Protein AF-A0A2V9C182-F1 (afdb_monomer)

Radius of gyration: 15.39 Å; Cα contacts (8 Å, |Δi|>4): 119; chains: 1; bounding box: 36×29×37 Å

pLDDT: mean 92.85, std 9.17, range [51.22, 98.38]

Foldseek 3Di:
DLQLLVCVLVVHQKDKDWDFDDDPDPPPGFTQDIDIGGDDPLDASVVVVVVVVVVNVVVVVVQVVCVVVVNTDTDDDPPPPDDDDDDDDPVSVVVCVVVVHHND

Structure (mmCIF, N/CA/C/O backbone):
data_AF-A0A2V9C182-F1
#
_entry.id   AF-A0A2V9C182-F1
#
loop_
_atom_site.group_PDB
_atom_site.id
_atom_site.type_symbol
_atom_site.label_atom_id
_atom_site.label_alt_id
_atom_site.label_comp_id
_atom_site.label_asym_id
_atom_site.label_entity_id
_atom_site.label_seq_id
_atom_site.pdbx_PDB_ins_code
_atom_site.Cartn_x
_atom_site.Cartn_y
_atom_site.Cartn_z
_atom_site.occupancy
_atom_site.B_iso_or_equiv
_atom_site.auth_seq_id
_atom_site.auth_comp_id
_atom_site.auth_asym_id
_atom_site.auth_atom_id
_atom_site.pdbx_PDB_model_num
ATOM 1 N N . MET A 1 1 ? -3.376 9.190 -8.155 1.00 83.00 1 MET A N 1
ATOM 2 C CA . MET A 1 1 ? -2.137 8.584 -7.630 1.00 83.00 1 MET A CA 1
ATOM 3 C C . MET A 1 1 ? -2.067 7.118 -8.031 1.00 83.00 1 MET A C 1
ATOM 5 O O . MET A 1 1 ? -3.106 6.528 -8.312 1.00 83.00 1 MET A O 1
ATOM 9 N N . MET A 1 2 ? -0.868 6.533 -8.029 1.00 92.06 2 MET A N 1
ATOM 10 C CA . MET A 1 2 ? -0.651 5.089 -8.201 1.00 92.06 2 MET A CA 1
ATOM 11 C C . MET A 1 2 ? 0.267 4.561 -7.087 1.00 92.06 2 MET A C 1
ATOM 13 O O . MET A 1 2 ? 1.445 4.332 -7.336 1.00 92.06 2 MET A O 1
ATOM 17 N N . PRO A 1 3 ? -0.236 4.376 -5.852 1.00 92.94 3 PRO A N 1
ATOM 18 C CA . PRO A 1 3 ? 0.608 4.000 -4.714 1.00 92.94 3 PRO A CA 1
ATOM 19 C C . PRO A 1 3 ? 1.365 2.688 -4.960 1.00 92.94 3 PRO A C 1
ATOM 21 O O . PRO A 1 3 ? 2.576 2.648 -4.806 1.00 92.94 3 PRO A O 1
ATOM 24 N N . THR A 1 4 ? 0.700 1.656 -5.486 1.00 95.44 4 THR A N 1
ATOM 25 C CA . THR A 1 4 ? 1.337 0.368 -5.815 1.00 95.44 4 THR A CA 1
ATOM 26 C C . THR A 1 4 ? 2.492 0.502 -6.815 1.00 95.44 4 THR A C 1
ATOM 28 O O . THR A 1 4 ? 3.484 -0.211 -6.693 1.00 95.44 4 THR A O 1
ATOM 31 N N . PHE A 1 5 ? 2.393 1.428 -7.780 1.00 96.62 5 PHE A N 1
ATOM 32 C CA . PHE A 1 5 ? 3.500 1.711 -8.698 1.00 96.62 5 PHE A CA 1
ATOM 33 C C . PHE A 1 5 ? 4.700 2.252 -7.932 1.00 96.62 5 PHE A C 1
ATOM 35 O O . PHE A 1 5 ? 5.792 1.731 -8.103 1.00 96.62 5 PHE A O 1
ATOM 42 N N . TRP A 1 6 ? 4.496 3.249 -7.069 1.00 96.00 6 TRP A N 1
ATOM 43 C CA . TRP A 1 6 ? 5.576 3.888 -6.318 1.00 96.00 6 TRP A CA 1
ATOM 44 C C . TRP A 1 6 ? 6.263 2.938 -5.345 1.00 96.00 6 TRP A C 1
ATOM 46 O O . TRP A 1 6 ? 7.485 2.954 -5.247 1.00 96.00 6 TRP A O 1
ATOM 56 N N . GLN A 1 7 ? 5.501 2.063 -4.693 1.00 94.88 7 GLN A N 1
ATOM 57 C CA . GLN A 1 7 ? 6.061 1.044 -3.806 1.00 94.88 7 GLN A CA 1
ATOM 58 C C . GLN A 1 7 ? 6.958 0.067 -4.579 1.00 94.88 7 GLN A C 1
ATOM 60 O O . GLN A 1 7 ? 8.100 -0.171 -4.193 1.00 94.88 7 GLN A O 1
ATOM 65 N N . MET A 1 8 ? 6.499 -0.428 -5.736 1.00 96.31 8 MET A N 1
ATOM 66 C CA . MET A 1 8 ? 7.343 -1.249 -6.616 1.00 96.31 8 MET A CA 1
ATOM 67 C C . MET A 1 8 ? 8.550 -0.467 -7.149 1.00 96.31 8 MET A C 1
ATOM 69 O O . MET A 1 8 ? 9.665 -0.982 -7.170 1.00 96.31 8 MET A O 1
ATOM 73 N N . TYR A 1 9 ? 8.336 0.779 -7.573 1.00 96.25 9 TYR A N 1
ATOM 74 C CA . TYR A 1 9 ? 9.356 1.649 -8.151 1.00 96.25 9 TYR A CA 1
ATOM 75 C C . TYR A 1 9 ? 10.506 1.905 -7.171 1.00 96.25 9 TYR A C 1
ATOM 77 O O . TYR A 1 9 ? 11.669 1.833 -7.566 1.00 96.25 9 TYR A O 1
ATOM 85 N N . HIS A 1 10 ? 10.201 2.126 -5.890 1.00 94.94 10 HIS A N 1
ATOM 86 C CA . HIS A 1 10 ? 11.191 2.296 -4.822 1.00 94.94 10 HIS A CA 1
ATOM 87 C C . HIS A 1 10 ? 11.759 0.974 -4.279 1.00 94.94 10 HIS A C 1
ATOM 89 O O . HIS A 1 10 ? 12.574 0.996 -3.360 1.00 94.94 10 HIS A O 1
ATOM 95 N N . GLY A 1 11 ? 11.388 -0.173 -4.857 1.00 94.81 11 GLY A N 1
ATOM 96 C CA . GLY A 1 11 ? 11.922 -1.477 -4.462 1.00 94.81 11 GLY A CA 1
ATOM 97 C C . GLY A 1 11 ? 11.393 -1.983 -3.119 1.00 94.81 11 GLY A C 1
ATOM 98 O O . GLY A 1 11 ? 12.058 -2.792 -2.467 1.00 94.81 11 GLY A O 1
ATOM 99 N N . GLU A 1 12 ? 10.218 -1.520 -2.686 1.00 95.25 12 GLU A N 1
ATOM 100 C CA . GLU A 1 12 ? 9.571 -2.045 -1.487 1.00 95.25 12 GLU A CA 1
ATOM 101 C C . GLU A 1 12 ? 9.237 -3.531 -1.665 1.00 95.25 12 GLU A C 1
ATOM 103 O O . GLU A 1 12 ? 8.871 -3.992 -2.744 1.00 95.25 12 GLU A O 1
ATOM 108 N N . LYS A 1 13 ? 9.354 -4.305 -0.584 1.00 95.88 13 LYS A N 1
ATOM 109 C CA . LYS A 1 13 ? 9.054 -5.749 -0.597 1.00 95.88 13 LYS A CA 1
ATOM 110 C C . LYS A 1 13 ? 7.586 -6.054 -0.325 1.00 95.88 13 LYS A C 1
ATOM 112 O O . LYS A 1 13 ? 7.150 -7.188 -0.496 1.00 95.88 13 LYS A O 1
ATOM 117 N N . GLN A 1 14 ? 6.839 -5.068 0.156 1.00 96.06 14 GLN A N 1
ATOM 118 C CA . GLN A 1 14 ? 5.453 -5.208 0.573 1.00 96.06 14 GLN A CA 1
ATOM 119 C C . GLN A 1 14 ? 4.678 -3.972 0.136 1.00 96.06 14 GLN A C 1
ATOM 121 O O . GLN A 1 14 ? 5.233 -2.880 0.102 1.00 96.06 14 GLN A O 1
ATOM 126 N N . VAL A 1 15 ? 3.395 -4.145 -0.166 1.00 95.06 15 VAL A N 1
ATOM 127 C CA . VAL A 1 15 ? 2.459 -3.037 -0.350 1.00 95.06 15 VAL A CA 1
ATOM 128 C C . VAL A 1 15 ? 1.561 -2.897 0.859 1.00 95.06 15 VAL A C 1
ATOM 130 O O . VAL A 1 15 ? 1.128 -3.892 1.440 1.00 95.06 15 VAL A O 1
ATOM 133 N N . GLY A 1 16 ? 1.285 -1.652 1.228 1.00 92.88 16 GLY A N 1
ATOM 134 C CA . GLY A 1 16 ? 0.463 -1.327 2.381 1.00 92.88 16 GLY A CA 1
ATOM 135 C C . GLY A 1 16 ? -0.989 -1.147 1.971 1.00 92.88 16 GLY A C 1
ATOM 136 O O . GLY A 1 16 ? -1.292 -0.638 0.890 1.00 92.88 16 GLY A O 1
ATOM 137 N N . LEU A 1 17 ? -1.894 -1.535 2.858 1.00 93.94 17 LEU A N 1
ATOM 138 C CA . LEU A 1 17 ? -3.307 -1.232 2.754 1.00 93.94 17 LEU A CA 1
ATOM 139 C C . LEU A 1 17 ? -3.803 -0.685 4.082 1.00 93.94 17 LEU A C 1
ATOM 141 O O . LEU A 1 17 ? -3.632 -1.323 5.116 1.00 93.94 17 LEU A O 1
ATOM 145 N N . THR A 1 18 ? -4.480 0.455 4.030 1.00 95.12 18 THR A N 1
ATOM 146 C CA . THR A 1 18 ? -5.083 1.080 5.204 1.00 95.12 18 THR A CA 1
ATOM 147 C C . THR A 1 18 ? -6.567 1.303 4.955 1.00 95.12 18 THR A C 1
ATOM 149 O O . THR A 1 18 ? -6.959 1.821 3.909 1.00 95.12 18 THR A O 1
ATOM 152 N N . VAL A 1 19 ? -7.397 0.930 5.926 1.00 96.50 19 VAL A N 1
ATOM 153 C CA . VAL A 1 19 ? -8.788 1.378 6.030 1.00 96.50 19 VAL A CA 1
ATOM 154 C C . VAL A 1 19 ? -8.827 2.430 7.125 1.00 96.50 19 VAL A C 1
ATOM 156 O O . VAL A 1 19 ? -8.403 2.170 8.249 1.00 96.50 19 VAL A O 1
ATOM 159 N N . HIS A 1 20 ? -9.317 3.620 6.806 1.00 96.00 20 HIS A N 1
ATOM 160 C CA . HIS A 1 20 ? -9.396 4.742 7.734 1.00 96.00 20 HIS A CA 1
ATOM 161 C C . HIS A 1 20 ? -10.699 5.512 7.529 1.00 96.00 20 HIS A C 1
ATOM 163 O O . HIS A 1 20 ? -11.348 5.398 6.487 1.00 96.00 20 HIS A O 1
ATOM 169 N N . TYR A 1 21 ? -11.085 6.312 8.519 1.00 96.00 21 TYR A N 1
ATOM 170 C CA . TYR A 1 21 ? -12.184 7.259 8.354 1.00 96.00 21 TYR A CA 1
ATOM 171 C C . TYR A 1 21 ? -11.832 8.358 7.351 1.00 96.00 21 TYR A C 1
ATOM 173 O O . TYR A 1 21 ? -10.668 8.692 7.150 1.00 96.00 21 TYR A O 1
ATOM 181 N N . MET A 1 22 ? -12.842 8.981 6.754 1.00 94.88 22 MET A N 1
ATOM 182 C CA . MET A 1 22 ? -12.625 10.205 5.987 1.00 94.88 22 MET A CA 1
ATOM 183 C C . MET A 1 22 ? -12.306 11.371 6.930 1.00 94.88 22 MET A C 1
ATOM 185 O O . MET A 1 22 ? -12.881 11.484 8.011 1.00 94.88 22 MET A O 1
ATOM 189 N N . ALA A 1 23 ? -11.412 12.256 6.500 1.00 92.38 23 ALA A N 1
ATOM 190 C CA . ALA A 1 23 ? -11.089 13.505 7.180 1.00 92.38 23 ALA A CA 1
ATOM 191 C C . ALA A 1 23 ? -11.003 14.646 6.160 1.00 92.38 23 ALA A C 1
ATOM 193 O O . ALA A 1 23 ? -11.036 14.416 4.952 1.00 92.38 23 ALA A O 1
ATOM 194 N N . ALA A 1 24 ? -10.879 15.885 6.641 1.00 93.25 24 ALA A N 1
ATOM 195 C CA . ALA A 1 24 ? -10.787 17.061 5.772 1.00 93.25 24 ALA A CA 1
ATOM 196 C C . ALA A 1 24 ? -9.525 17.058 4.890 1.00 93.25 24 ALA A C 1
ATOM 198 O O . ALA A 1 24 ? -9.544 17.564 3.771 1.00 93.25 24 ALA A O 1
ATOM 199 N N . LYS A 1 25 ? -8.422 16.493 5.398 1.00 87.62 25 LYS A N 1
ATOM 200 C CA . LYS A 1 25 ? -7.184 16.296 4.639 1.00 87.62 25 LYS A CA 1
ATOM 201 C C . LYS A 1 25 ? -7.149 14.878 4.070 1.00 87.62 25 LYS A C 1
ATOM 203 O O . LYS A 1 25 ? -7.560 13.931 4.742 1.00 87.62 25 LYS A O 1
ATOM 208 N N . VAL A 1 26 ? -6.636 14.757 2.846 1.00 85.19 26 VAL A N 1
ATOM 209 C CA . VAL A 1 26 ? -6.468 13.477 2.139 1.00 85.19 26 VAL A CA 1
ATOM 210 C C . VAL A 1 26 ? -5.650 12.517 3.000 1.00 85.19 26 VAL A C 1
ATOM 212 O O . VAL A 1 26 ? -4.601 12.905 3.505 1.00 85.19 26 VAL A O 1
ATOM 215 N N . ASP A 1 27 ? -6.157 11.296 3.174 1.00 86.25 27 ASP A N 1
ATOM 216 C CA . ASP A 1 27 ? -5.505 10.179 3.874 1.00 86.25 27 ASP A CA 1
ATOM 217 C C . ASP A 1 27 ? -5.056 10.481 5.324 1.00 86.25 27 ASP A C 1
ATOM 219 O O . ASP A 1 27 ? -4.097 9.903 5.826 1.00 86.25 27 ASP A O 1
ATOM 223 N N . GLN A 1 28 ? -5.761 11.388 6.018 1.00 88.50 28 GLN A N 1
ATOM 224 C CA . GLN A 1 28 ? -5.444 11.827 7.394 1.00 88.50 28 GLN A CA 1
ATOM 225 C C . GLN A 1 28 ? -6.525 11.480 8.430 1.00 88.50 28 GLN A C 1
ATOM 227 O O . GLN A 1 28 ? -6.523 12.012 9.540 1.00 88.50 28 GLN A O 1
ATOM 232 N N . GLY A 1 29 ? -7.499 10.639 8.081 1.00 92.12 29 GLY A N 1
ATOM 233 C CA . GLY A 1 29 ? -8.472 10.169 9.067 1.00 92.12 29 GLY A CA 1
ATOM 234 C C . GLY A 1 29 ? -7.925 9.035 9.925 1.00 92.12 29 GLY A C 1
ATOM 235 O O . GLY A 1 29 ? -6.939 8.389 9.574 1.00 92.12 29 GLY A O 1
ATOM 236 N N . ALA A 1 30 ? -8.570 8.787 11.067 1.00 94.06 30 ALA A N 1
ATOM 237 C CA . ALA A 1 30 ? -8.113 7.757 11.992 1.00 94.06 30 ALA A CA 1
ATOM 238 C C . ALA A 1 30 ? -8.172 6.368 11.334 1.00 94.06 30 ALA A C 1
ATOM 240 O O . ALA A 1 30 ? -9.203 5.978 10.774 1.00 94.06 30 ALA A O 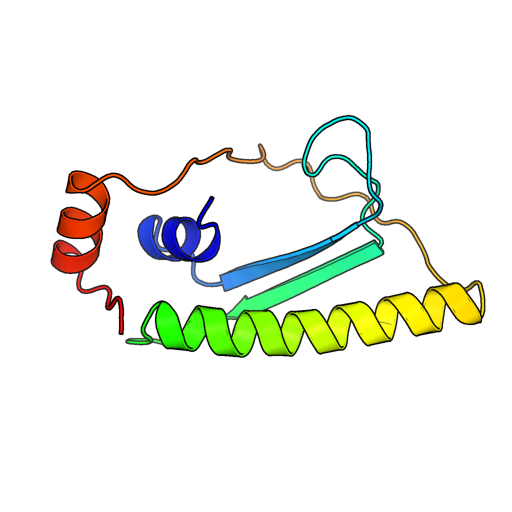1
ATOM 241 N N . ALA A 1 31 ? -7.058 5.638 11.395 1.00 95.00 31 ALA A N 1
ATOM 242 C CA . ALA A 1 31 ? -6.947 4.303 10.832 1.00 95.00 31 ALA A CA 1
ATOM 243 C C . ALA A 1 31 ? -7.716 3.294 11.685 1.00 95.00 31 ALA A C 1
ATOM 245 O O . ALA A 1 31 ? -7.674 3.344 12.909 1.00 95.00 31 ALA A O 1
ATOM 246 N N . LEU A 1 32 ? -8.412 2.377 11.026 1.00 96.88 32 LEU A N 1
ATOM 247 C CA . LEU A 1 32 ? -9.192 1.293 11.627 1.00 96.88 32 LEU A CA 1
ATOM 248 C C . LEU A 1 32 ? -8.526 -0.066 11.419 1.00 96.88 32 LEU A C 1
ATOM 250 O O . LEU A 1 32 ? -8.711 -0.986 12.209 1.00 96.88 32 LEU A O 1
ATOM 254 N N . LEU A 1 33 ? -7.774 -0.202 10.330 1.00 95.44 33 LEU A N 1
ATOM 255 C CA . LEU A 1 33 ? -7.058 -1.416 9.974 1.00 95.44 33 LEU A CA 1
ATOM 256 C C . LEU A 1 33 ? -5.889 -1.056 9.063 1.00 95.44 33 LEU A C 1
ATOM 258 O O . LEU A 1 33 ? -6.042 -0.245 8.148 1.00 95.44 33 LEU A O 1
ATOM 262 N N . GLN A 1 34 ? -4.751 -1.704 9.288 1.00 94.56 34 GLN A N 1
ATOM 263 C CA . GLN A 1 34 ? -3.602 -1.674 8.398 1.00 94.56 34 GLN A CA 1
ATOM 264 C C . GLN A 1 34 ? -3.127 -3.106 8.155 1.00 94.56 34 GLN A C 1
ATOM 266 O O . GLN A 1 34 ? -2.943 -3.871 9.097 1.00 94.56 34 GLN A O 1
ATOM 271 N N . GLU A 1 35 ? -2.946 -3.465 6.893 1.00 95.31 35 GLU A N 1
ATOM 272 C CA . GLU A 1 35 ? -2.460 -4.773 6.456 1.00 95.31 35 GLU A CA 1
ATOM 273 C C . GLU A 1 35 ? -1.373 -4.569 5.399 1.00 95.31 35 GLU A C 1
ATOM 275 O O . GLU A 1 35 ? -1.255 -3.498 4.793 1.00 95.31 35 GLU A O 1
ATOM 280 N N . GLN A 1 36 ? -0.567 -5.600 5.173 1.00 95.25 36 GLN A N 1
ATOM 281 C CA . GLN A 1 36 ? 0.474 -5.590 4.152 1.00 95.25 36 GLN A CA 1
ATOM 282 C C . GLN A 1 36 ? 0.376 -6.841 3.284 1.00 95.25 36 GLN A C 1
ATOM 284 O O . GLN A 1 36 ? -0.002 -7.915 3.748 1.00 95.25 36 GLN A O 1
ATOM 289 N N . LEU A 1 37 ? 0.729 -6.701 2.009 1.00 96.69 37 LEU A N 1
ATOM 290 C CA . LEU A 1 37 ? 0.888 -7.825 1.096 1.00 96.69 37 LEU A CA 1
ATOM 291 C C . LEU A 1 37 ? 2.308 -7.847 0.547 1.00 96.69 37 LEU A C 1
ATOM 293 O O . LEU A 1 37 ? 2.761 -6.860 -0.021 1.00 96.69 37 LEU A O 1
ATOM 297 N N . GLU A 1 38 ? 2.975 -8.993 0.623 1.00 97.50 38 GLU A N 1
ATOM 298 C CA . GLU A 1 38 ? 4.271 -9.206 -0.030 1.00 97.50 38 GLU A CA 1
ATOM 299 C C . GLU A 1 38 ? 4.173 -8.971 -1.540 1.00 97.50 38 GLU A C 1
ATOM 301 O O . GLU A 1 38 ? 3.198 -9.395 -2.158 1.00 97.50 38 GLU A O 1
ATOM 306 N N . ILE A 1 39 ? 5.169 -8.329 -2.149 1.00 97.12 39 ILE A N 1
ATOM 307 C CA . ILE A 1 39 ? 5.327 -8.228 -3.604 1.00 97.12 39 ILE A CA 1
ATOM 308 C C . ILE A 1 39 ? 6.068 -9.472 -4.083 1.00 97.12 39 ILE A C 1
ATOM 310 O O . ILE A 1 39 ? 7.190 -9.736 -3.655 1.00 97.12 39 ILE A O 1
ATOM 314 N N . LYS A 1 40 ? 5.444 -10.256 -4.967 1.00 96.31 40 LYS A N 1
ATOM 315 C CA . LYS A 1 40 ? 6.035 -11.530 -5.387 1.00 96.31 40 LYS A CA 1
ATOM 316 C C . LYS A 1 40 ? 7.172 -11.292 -6.389 1.00 96.31 40 LYS A C 1
ATOM 318 O O . LYS A 1 40 ? 7.055 -10.399 -7.233 1.00 96.31 40 LYS A O 1
ATOM 323 N N . PRO A 1 41 ? 8.240 -12.110 -6.373 1.00 93.75 41 PRO A N 1
ATOM 324 C CA . PRO A 1 41 ? 9.301 -12.015 -7.371 1.00 93.75 41 PRO A CA 1
ATOM 325 C C . PRO A 1 41 ? 8.750 -12.108 -8.802 1.00 93.75 41 PRO A C 1
ATOM 327 O O . PRO A 1 41 ? 8.004 -13.030 -9.128 1.00 93.75 41 PRO A O 1
ATOM 330 N N . GLY A 1 42 ? 9.117 -11.146 -9.655 1.00 93.25 42 GLY A N 1
ATOM 331 C CA . GLY A 1 42 ? 8.714 -11.110 -11.068 1.00 93.25 42 GLY A CA 1
ATOM 332 C C . GLY A 1 42 ? 7.238 -10.781 -11.327 1.00 93.25 42 GLY A C 1
ATOM 333 O O . GLY A 1 42 ? 6.780 -10.882 -12.468 1.00 93.25 42 GLY A O 1
ATOM 334 N N . GLU A 1 43 ? 6.485 -10.401 -10.297 1.00 95.81 43 GLU A N 1
ATOM 335 C CA . GLU A 1 43 ? 5.082 -10.034 -10.433 1.00 95.81 43 GLU A CA 1
ATOM 336 C C . GLU A 1 43 ? 4.902 -8.711 -11.182 1.00 95.81 43 GLU A C 1
ATOM 338 O O . GLU A 1 43 ? 5.675 -7.764 -11.024 1.00 95.81 43 GLU A O 1
ATOM 343 N N . SER A 1 44 ? 3.849 -8.636 -11.997 1.00 97.94 44 SER A N 1
ATOM 344 C CA . SER A 1 44 ? 3.472 -7.395 -12.658 1.00 97.94 44 SER A CA 1
ATOM 345 C C . SER A 1 44 ? 2.642 -6.486 -11.760 1.00 97.94 44 SER A C 1
ATOM 347 O O . SER A 1 44 ? 1.862 -6.933 -10.914 1.00 97.94 44 SER A O 1
ATOM 349 N N . LEU A 1 45 ? 2.746 -5.183 -12.010 1.00 97.69 45 LEU A N 1
ATOM 350 C CA . LEU A 1 45 ? 1.936 -4.157 -11.367 1.00 97.69 45 LEU A CA 1
ATOM 351 C C . LEU A 1 45 ? 0.438 -4.466 -11.487 1.00 97.69 45 LEU A C 1
ATOM 353 O O . LEU A 1 45 ? -0.291 -4.352 -10.504 1.00 97.69 45 LEU A O 1
ATOM 357 N N . HIS A 1 46 ? -0.023 -4.898 -12.664 1.00 97.75 46 HIS A N 1
ATOM 358 C CA . HIS A 1 46 ? -1.415 -5.284 -12.887 1.00 97.75 46 HIS A CA 1
ATOM 359 C C . HIS A 1 46 ? -1.870 -6.409 -11.944 1.00 97.75 46 HIS A C 1
ATOM 361 O O . HIS A 1 46 ? -2.913 -6.286 -11.296 1.00 97.75 46 HIS A O 1
ATOM 367 N N . HIS A 1 47 ? -1.077 -7.481 -11.818 1.00 98.00 47 HIS A N 1
ATOM 368 C CA . HIS A 1 47 ? -1.399 -8.595 -10.924 1.00 98.00 47 HIS A CA 1
ATOM 369 C C . HIS A 1 47 ? -1.421 -8.138 -9.459 1.00 98.00 47 HIS A C 1
ATOM 371 O O . HIS A 1 47 ? -2.383 -8.420 -8.731 1.00 98.00 47 HIS A O 1
ATOM 377 N N . LEU A 1 48 ? -0.399 -7.386 -9.038 1.00 97.94 48 LEU A N 1
ATOM 378 C CA . LEU A 1 48 ? -0.285 -6.878 -7.675 1.00 97.94 48 LEU A CA 1
ATOM 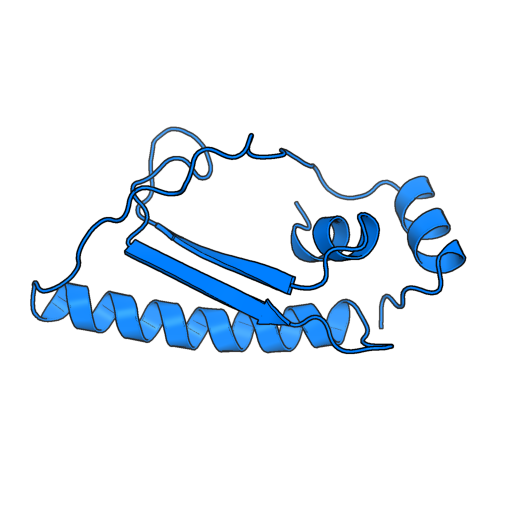379 C C . LEU A 1 48 ? -1.464 -5.968 -7.311 1.00 97.94 48 LEU A C 1
ATOM 381 O O . LEU A 1 48 ? -2.050 -6.138 -6.240 1.00 97.94 48 LEU A O 1
ATOM 385 N N . ILE A 1 49 ? -1.873 -5.061 -8.208 1.00 97.44 49 ILE A N 1
ATOM 386 C CA . ILE A 1 49 ? -3.073 -4.228 -8.032 1.00 97.44 49 ILE A CA 1
ATOM 387 C C . ILE A 1 49 ? -4.307 -5.119 -7.881 1.00 97.44 49 ILE A C 1
ATOM 389 O O . ILE A 1 49 ? -5.075 -4.938 -6.936 1.00 97.44 49 ILE A O 1
ATOM 393 N N . GLY A 1 50 ? -4.485 -6.099 -8.772 1.00 97.88 50 GLY A N 1
ATOM 394 C CA . GLY A 1 50 ? -5.636 -6.997 -8.762 1.00 97.88 50 GLY A CA 1
ATOM 395 C C . GLY A 1 50 ? -5.816 -7.713 -7.422 1.00 97.88 50 GLY A C 1
ATOM 396 O O . GLY A 1 50 ? -6.895 -7.652 -6.821 1.00 97.88 50 GLY A O 1
ATOM 397 N N . ARG A 1 51 ? -4.758 -8.344 -6.895 1.00 97.38 51 ARG A N 1
ATOM 398 C CA . ARG A 1 51 ? -4.862 -9.023 -5.593 1.00 97.38 51 ARG A CA 1
ATOM 399 C C . ARG A 1 51 ? -4.919 -8.059 -4.415 1.00 97.38 51 ARG A C 1
ATOM 401 O O . ARG A 1 51 ? -5.649 -8.340 -3.470 1.00 97.38 51 ARG A O 1
ATOM 408 N N . SER A 1 52 ? -4.223 -6.923 -4.474 1.00 97.12 52 SER A N 1
ATOM 409 C CA . SER A 1 52 ? -4.262 -5.918 -3.403 1.00 97.12 52 SER A CA 1
ATOM 410 C C . SER A 1 52 ? -5.661 -5.328 -3.257 1.00 97.12 52 SER A C 1
ATOM 412 O O . SER A 1 52 ? -6.155 -5.174 -2.144 1.00 97.12 52 SER A O 1
ATOM 414 N N . LYS A 1 53 ? -6.366 -5.080 -4.370 1.00 96.75 53 LYS A N 1
ATOM 415 C CA . LYS A 1 53 ? -7.767 -4.635 -4.345 1.00 96.75 53 LYS A CA 1
ATOM 416 C C . LYS A 1 53 ? -8.708 -5.704 -3.802 1.00 96.75 53 LYS A C 1
ATOM 418 O O . LYS A 1 53 ? -9.576 -5.380 -2.995 1.00 96.75 53 LYS A O 1
ATOM 423 N N . ARG A 1 54 ? -8.511 -6.974 -4.171 1.00 98.12 54 ARG A N 1
ATOM 424 C CA . ARG A 1 54 ? -9.284 -8.089 -3.597 1.00 98.12 54 ARG A CA 1
ATOM 425 C C . ARG A 1 54 ? -9.070 -8.204 -2.087 1.00 98.12 54 ARG A C 1
ATOM 427 O O . ARG A 1 54 ? -10.036 -8.293 -1.337 1.00 98.12 54 ARG A O 1
ATOM 434 N N . HIS A 1 55 ? -7.820 -8.144 -1.636 1.00 97.88 55 HIS A N 1
ATOM 435 C CA . HIS A 1 55 ? -7.486 -8.142 -0.214 1.00 97.88 55 HIS A CA 1
ATOM 436 C C . HIS A 1 55 ? -8.095 -6.934 0.511 1.00 97.88 55 HIS A C 1
ATOM 438 O O . HIS A 1 55 ? -8.686 -7.087 1.578 1.00 97.88 55 HIS A O 1
ATOM 444 N N . GLY A 1 56 ? -8.056 -5.755 -0.111 1.00 97.56 56 GLY A N 1
ATOM 445 C CA . GLY A 1 56 ? -8.708 -4.550 0.395 1.00 97.56 56 GLY A CA 1
ATOM 446 C C . GLY A 1 56 ? -10.213 -4.683 0.574 1.00 97.56 56 GLY A C 1
ATOM 447 O O . GLY A 1 56 ? -10.738 -4.244 1.592 1.00 97.56 56 GLY A O 1
ATOM 448 N N . ALA A 1 57 ? -10.906 -5.345 -0.353 1.00 98.31 57 ALA A N 1
ATOM 449 C CA . ALA A 1 57 ? -12.332 -5.628 -0.209 1.00 98.31 57 ALA A CA 1
ATOM 450 C C . ALA A 1 57 ? -12.619 -6.521 1.013 1.00 98.31 57 ALA A C 1
ATOM 452 O O . ALA A 1 57 ? -13.556 -6.256 1.766 1.00 98.31 57 ALA A O 1
ATOM 453 N N . HIS A 1 58 ? -11.782 -7.534 1.265 1.00 98.19 58 HIS A N 1
ATOM 454 C CA . HIS A 1 58 ? -11.898 -8.364 2.468 1.00 98.19 58 HIS A CA 1
ATOM 455 C C . HIS A 1 58 ? -11.621 -7.572 3.751 1.00 98.19 58 HIS A C 1
ATOM 457 O O . HIS A 1 58 ? -12.340 -7.734 4.737 1.00 98.19 58 HIS A O 1
ATOM 463 N N . CYS A 1 59 ? -10.622 -6.688 3.739 1.00 98.00 59 CYS A N 1
ATOM 464 C CA . CYS A 1 59 ? -10.322 -5.803 4.865 1.00 98.00 59 CYS A CA 1
ATOM 465 C C . CYS A 1 59 ? -11.476 -4.842 5.156 1.00 98.00 59 CYS A C 1
ATOM 467 O O . CYS A 1 59 ? -11.889 -4.708 6.304 1.00 98.00 5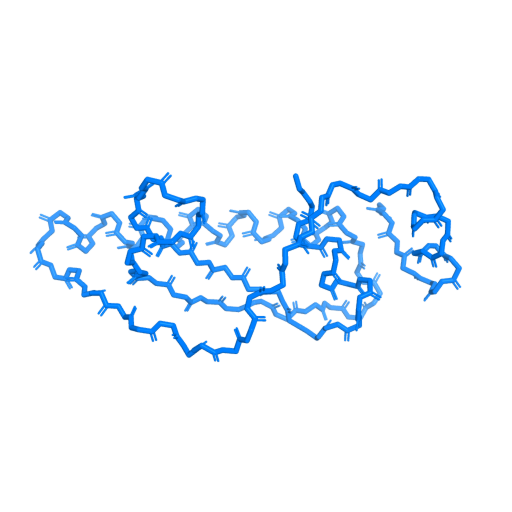9 CYS A O 1
ATOM 469 N N . MET A 1 60 ? -12.056 -4.242 4.115 1.00 98.19 60 MET A N 1
ATOM 470 C CA . MET A 1 60 ? -13.232 -3.385 4.240 1.00 98.19 60 MET A CA 1
ATOM 471 C C . MET A 1 60 ? -14.412 -4.148 4.850 1.00 98.19 60 MET A C 1
ATOM 473 O O . MET A 1 60 ? -15.015 -3.680 5.809 1.00 98.19 60 MET A O 1
ATOM 477 N N . ALA A 1 61 ? -14.703 -5.360 4.366 1.00 98.38 61 ALA A N 1
ATOM 478 C CA . ALA A 1 61 ? -15.770 -6.189 4.925 1.00 98.38 61 ALA A CA 1
ATOM 479 C C . ALA A 1 61 ? -15.538 -6.541 6.408 1.00 98.38 61 ALA A C 1
ATOM 481 O O . ALA A 1 61 ? -16.493 -6.577 7.182 1.00 98.38 61 ALA A O 1
ATOM 482 N N . ARG A 1 62 ? -14.284 -6.779 6.824 1.00 97.94 62 ARG A N 1
ATOM 483 C CA . ARG A 1 62 ? -13.926 -6.989 8.241 1.00 97.94 62 ARG A CA 1
ATOM 484 C C . ARG A 1 62 ? -14.215 -5.744 9.080 1.00 97.94 62 ARG A C 1
ATOM 486 O O . ARG A 1 62 ? -14.863 -5.864 10.114 1.00 97.94 62 ARG A O 1
ATOM 493 N N . VAL A 1 63 ? -13.778 -4.572 8.621 1.00 98.19 63 VAL A N 1
ATOM 494 C CA . VAL A 1 63 ? -13.993 -3.300 9.329 1.00 98.19 63 VAL A CA 1
ATOM 495 C C . VAL A 1 63 ? -15.481 -2.964 9.429 1.00 98.19 63 VAL A C 1
ATOM 497 O O . VAL A 1 63 ? -15.946 -2.594 10.501 1.00 98.19 63 VAL A O 1
ATOM 500 N N . LEU A 1 64 ? -16.257 -3.155 8.358 1.00 98.38 64 LEU A N 1
ATOM 501 C CA . LEU A 1 64 ? -17.704 -2.912 8.381 1.00 98.38 64 LEU A CA 1
ATOM 502 C C . LEU A 1 64 ? -18.422 -3.789 9.414 1.00 98.38 64 LEU A C 1
ATOM 504 O O . LEU A 1 64 ? -19.252 -3.280 10.159 1.00 98.38 64 LEU A O 1
ATOM 508 N N . LYS A 1 65 ? -18.053 -5.071 9.523 1.00 98.31 65 LYS A N 1
ATOM 509 C CA . LYS A 1 65 ? -18.589 -5.961 10.566 1.00 98.31 65 LYS A CA 1
ATOM 510 C C . LYS A 1 65 ? -18.219 -5.498 11.972 1.00 98.31 65 LYS A C 1
ATOM 512 O O . LYS A 1 65 ? -19.051 -5.566 12.864 1.00 98.31 65 LYS A O 1
ATOM 517 N N . GLN A 1 66 ? -16.988 -5.021 12.178 1.00 98.00 66 GLN A N 1
ATOM 518 C CA . GLN A 1 66 ? -16.569 -4.466 13.470 1.00 98.00 66 GLN A CA 1
ATOM 519 C C . GLN A 1 66 ? -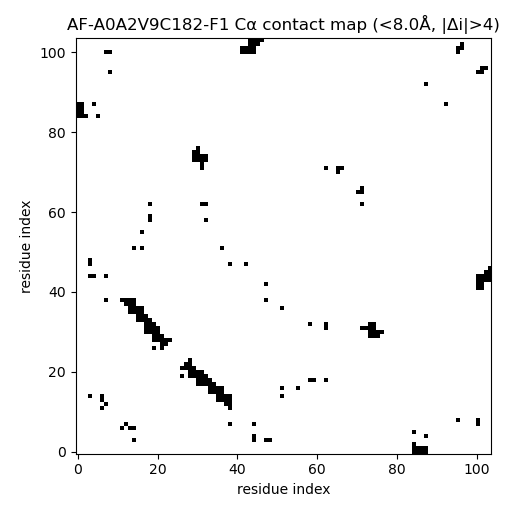17.369 -3.212 13.832 1.00 98.00 66 GLN A C 1
ATOM 521 O O . GLN A 1 66 ? -17.739 -3.059 14.990 1.00 98.00 66 GLN A O 1
ATOM 526 N N . ILE A 1 67 ? -17.656 -2.349 12.852 1.00 97.81 67 ILE A N 1
ATOM 527 C CA . ILE A 1 67 ? -18.495 -1.157 13.034 1.00 97.81 67 ILE A CA 1
ATOM 528 C C . ILE A 1 67 ? -19.929 -1.549 13.398 1.00 97.81 67 ILE A C 1
ATOM 530 O O . ILE A 1 67 ? -20.493 -0.979 14.325 1.00 97.81 67 ILE A O 1
ATOM 534 N N . GLU A 1 68 ? -20.504 -2.530 12.700 1.00 98.19 68 GLU A N 1
ATOM 535 C CA . GLU A 1 68 ? -21.871 -3.009 12.936 1.00 98.19 68 GLU A CA 1
ATOM 536 C C . GLU A 1 68 ? -22.085 -3.485 14.381 1.00 98.19 68 GLU A C 1
ATOM 538 O O . GLU A 1 68 ? -23.110 -3.176 14.984 1.00 98.19 68 GLU A O 1
ATOM 543 N N . VAL A 1 69 ? -21.105 -4.187 14.958 1.00 97.69 69 VAL A N 1
ATOM 544 C CA . VAL A 1 69 ? -21.179 -4.695 16.341 1.00 97.69 69 VAL A CA 1
ATOM 545 C C . VAL A 1 69 ? -20.563 -3.750 17.383 1.00 97.69 69 VAL A C 1
ATOM 547 O O . VAL A 1 69 ? -20.554 -4.072 18.569 1.00 97.69 69 VAL A O 1
ATOM 550 N N . GLY A 1 70 ? -20.033 -2.595 16.963 1.00 97.31 70 GLY A N 1
ATOM 551 C CA . GLY A 1 70 ? -19.442 -1.590 17.851 1.00 97.31 70 GLY A CA 1
ATOM 552 C C . GLY A 1 70 ? -18.073 -1.956 18.440 1.00 97.31 70 GLY A C 1
ATOM 553 O O . GLY A 1 70 ? -17.706 -1.437 19.492 1.00 97.31 70 GLY A O 1
ATOM 554 N N . THR A 1 71 ? -17.315 -2.851 17.801 1.00 97.56 71 THR A N 1
ATOM 555 C CA . THR A 1 71 ? -15.994 -3.315 18.275 1.00 97.56 71 THR A CA 1
ATOM 556 C C . THR A 1 71 ? -14.817 -2.728 17.496 1.00 97.56 71 THR A C 1
ATOM 558 O O . THR A 1 71 ? -13.680 -3.157 17.687 1.00 97.56 71 THR A O 1
ATOM 561 N N . GLN A 1 72 ? -15.054 -1.806 16.565 1.00 96.12 72 GLN A N 1
ATOM 562 C CA . GLN A 1 72 ? -13.986 -1.140 15.826 1.00 96.12 72 GLN A CA 1
ATOM 563 C C . GLN A 1 72 ? -13.093 -0.333 16.776 1.00 96.12 72 GLN A C 1
ATOM 565 O O . GLN A 1 72 ? -13.578 0.370 17.661 1.00 96.12 72 GLN A O 1
ATOM 570 N N . GLN A 1 73 ? -11.782 -0.403 16.566 1.00 93.94 73 GLN A N 1
ATOM 571 C CA . GLN A 1 73 ? -10.808 0.392 17.304 1.00 93.94 73 GLN A CA 1
ATOM 572 C C . GLN A 1 73 ? -9.976 1.201 16.323 1.00 93.94 73 GLN A C 1
ATOM 574 O O . GLN A 1 73 ? -9.589 0.709 15.264 1.00 93.94 73 GLN A O 1
ATOM 579 N N . THR A 1 74 ? -9.701 2.451 16.681 1.00 94.44 74 THR A N 1
ATOM 580 C CA . THR A 1 74 ? -8.749 3.264 15.933 1.00 94.44 74 THR A CA 1
ATOM 581 C C . THR A 1 74 ? -7.332 2.900 16.343 1.00 94.44 74 THR A C 1
ATOM 583 O O . THR A 1 74 ? -7.051 2.743 17.530 1.00 94.44 74 THR A O 1
ATOM 586 N N . MET A 1 75 ? -6.431 2.834 15.375 1.00 90.06 75 MET A N 1
ATOM 587 C CA . MET A 1 75 ? -5.008 2.625 15.593 1.00 90.06 75 MET A CA 1
ATOM 588 C C . MET A 1 75 ? -4.213 3.859 15.180 1.00 90.06 75 MET A C 1
ATOM 590 O O . MET A 1 75 ? -4.540 4.543 14.208 1.00 90.06 75 MET A O 1
ATOM 594 N N . THR A 1 76 ? -3.142 4.126 15.919 1.00 82.62 76 THR A N 1
ATOM 595 C CA . THR A 1 76 ? -2.152 5.129 15.538 1.00 82.62 76 THR A CA 1
ATOM 596 C C . THR A 1 76 ? -1.212 4.501 14.522 1.00 82.62 76 THR A C 1
ATOM 598 O O . THR A 1 76 ? -0.507 3.545 14.840 1.00 82.62 76 THR A O 1
ATOM 601 N N . LEU A 1 77 ? -1.190 5.038 13.303 1.00 77.50 77 LEU A N 1
ATOM 602 C CA . LEU A 1 77 ? -0.158 4.683 12.335 1.00 77.50 77 LEU A CA 1
ATOM 603 C C . LEU A 1 77 ? 1.179 5.216 12.858 1.00 77.50 77 LEU A C 1
ATOM 605 O O . LEU A 1 77 ? 1.264 6.378 13.261 1.00 77.50 77 LEU A O 1
ATOM 609 N N . SER A 1 78 ? 2.223 4.386 12.863 1.00 65.50 78 SER A N 1
ATOM 610 C CA . SER A 1 78 ? 3.579 4.864 13.132 1.00 65.50 78 SER A CA 1
ATOM 611 C C . SER A 1 78 ? 3.893 5.976 12.132 1.00 65.50 78 SER A C 1
ATOM 613 O O . SER A 1 78 ? 3.873 5.726 10.926 1.00 65.50 78 SER A O 1
ATOM 615 N N . GLN A 1 79 ? 4.136 7.198 12.617 1.00 51.47 79 GLN A N 1
ATOM 616 C CA . GLN A 1 79 ? 4.550 8.342 11.802 1.00 51.47 79 GLN A CA 1
ATOM 617 C C . GLN A 1 79 ? 5.964 8.097 11.250 1.00 51.47 79 GLN A C 1
ATOM 619 O O . GLN A 1 79 ? 6.937 8.696 11.690 1.00 51.47 79 GLN A O 1
ATOM 624 N N . CYS A 1 80 ? 6.094 7.187 10.294 1.00 51.22 80 CYS A N 1
ATOM 625 C CA . CYS A 1 80 ? 7.148 7.279 9.301 1.00 51.22 80 CYS A CA 1
ATOM 626 C C . CYS A 1 80 ? 6.648 8.292 8.273 1.00 51.22 80 CYS A C 1
ATOM 628 O O . CYS A 1 80 ? 5.489 8.211 7.869 1.00 51.22 80 CYS A O 1
ATOM 630 N N . GLU A 1 81 ? 7.474 9.275 7.924 1.00 57.31 81 GLU A N 1
ATOM 631 C CA . GLU A 1 81 ? 7.140 10.366 7.004 1.00 57.31 81 GLU A CA 1
ATOM 632 C C . GLU A 1 81 ? 6.337 9.851 5.800 1.00 57.31 81 GLU A C 1
ATOM 634 O O . GLU A 1 81 ? 6.853 9.155 4.923 1.00 57.31 81 GLU A O 1
ATOM 639 N N . GLY A 1 82 ? 5.032 10.140 5.796 1.00 62.28 82 GLY A N 1
ATOM 640 C CA . GLY A 1 82 ? 4.146 9.718 4.723 1.00 62.28 82 GLY A CA 1
ATOM 641 C C . GLY A 1 82 ? 4.623 10.348 3.423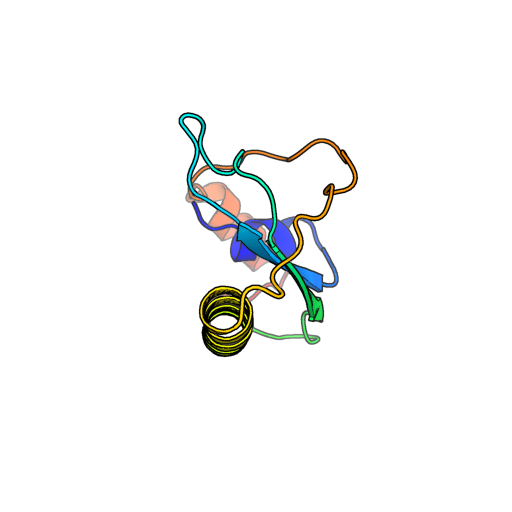 1.00 62.28 82 GLY A C 1
ATOM 642 O O . GLY A 1 82 ? 4.660 11.570 3.300 1.00 62.28 82 GLY A O 1
ATOM 643 N N . SER A 1 83 ? 5.011 9.521 2.458 1.00 74.25 83 SER A N 1
ATOM 644 C CA . SER A 1 83 ? 5.454 10.016 1.160 1.00 74.25 83 SER A CA 1
ATOM 645 C C . SER A 1 83 ? 4.241 10.303 0.279 1.00 74.25 83 SER A C 1
ATOM 647 O O . SER A 1 83 ? 3.368 9.452 0.109 1.00 74.25 83 SER A O 1
ATOM 649 N N . TYR A 1 84 ? 4.175 11.511 -0.280 1.00 78.25 84 TYR A N 1
ATOM 650 C CA . TYR A 1 84 ? 3.092 11.920 -1.168 1.00 78.25 84 TYR A CA 1
ATOM 651 C C . TYR A 1 84 ? 3.560 11.893 -2.620 1.00 78.25 84 TYR A C 1
ATOM 653 O O . TYR A 1 84 ? 4.492 12.606 -2.990 1.00 78.25 84 TYR A O 1
ATOM 661 N N . PHE A 1 85 ? 2.882 11.103 -3.451 1.00 86.50 85 PHE A N 1
ATOM 662 C CA . PHE A 1 85 ? 3.203 10.977 -4.869 1.00 86.50 85 PHE A CA 1
ATOM 663 C C . PHE A 1 85 ? 1.976 11.183 -5.758 1.00 86.50 85 PHE A C 1
ATOM 665 O O . PHE A 1 85 ? 0.847 10.808 -5.426 1.00 86.50 85 PHE A O 1
ATOM 672 N N . THR A 1 86 ? 2.205 11.740 -6.944 1.00 90.31 86 THR A N 1
ATOM 673 C CA . THR A 1 86 ? 1.184 11.930 -7.979 1.00 90.31 86 THR A CA 1
ATOM 674 C C . THR A 1 86 ? 1.110 10.701 -8.903 1.00 90.31 86 THR A C 1
ATOM 676 O O . THR A 1 86 ? 1.477 9.585 -8.521 1.00 90.31 86 THR A O 1
ATOM 679 N N . PHE A 1 87 ? 0.514 10.836 -10.089 1.00 93.81 87 PHE A N 1
ATOM 680 C CA . PHE A 1 87 ? 0.616 9.798 -11.119 1.00 93.81 87 PHE A CA 1
ATOM 681 C C . PHE A 1 87 ? 2.019 9.816 -11.744 1.00 93.81 87 PHE A C 1
ATOM 683 O O . PHE A 1 87 ? 2.564 10.907 -11.906 1.00 93.81 87 PHE A O 1
ATOM 690 N N . PRO A 1 88 ? 2.585 8.651 -12.105 1.00 94.31 88 PRO A N 1
ATOM 691 C CA . PRO A 1 88 ? 3.910 8.600 -12.702 1.00 94.31 88 PRO A CA 1
ATOM 692 C C . PRO A 1 88 ? 3.929 9.288 -14.070 1.00 94.31 88 PRO A C 1
ATOM 694 O O . PRO A 1 88 ? 3.003 9.162 -14.875 1.00 94.31 88 PRO A O 1
ATOM 697 N N . SER A 1 89 ? 5.009 10.008 -14.328 1.00 95.88 89 SER A N 1
ATOM 698 C CA . SER A 1 89 ? 5.360 10.595 -15.612 1.00 95.88 89 SER A CA 1
ATOM 699 C C . SER A 1 89 ? 5.816 9.530 -16.611 1.00 95.88 89 SER A C 1
ATOM 701 O O . SER A 1 89 ? 6.206 8.414 -16.260 1.00 95.88 89 SER A O 1
ATOM 703 N N . THR A 1 90 ? 5.855 9.895 -17.892 1.00 95.31 90 THR A N 1
ATOM 704 C CA . THR A 1 90 ? 6.373 9.020 -18.954 1.00 95.31 90 THR A CA 1
ATOM 705 C C . THR A 1 90 ? 7.822 8.588 -18.705 1.00 95.31 90 THR A C 1
ATOM 707 O O . THR A 1 90 ? 8.198 7.478 -19.076 1.00 95.31 90 THR A O 1
ATOM 710 N N . ASN A 1 91 ? 8.643 9.435 -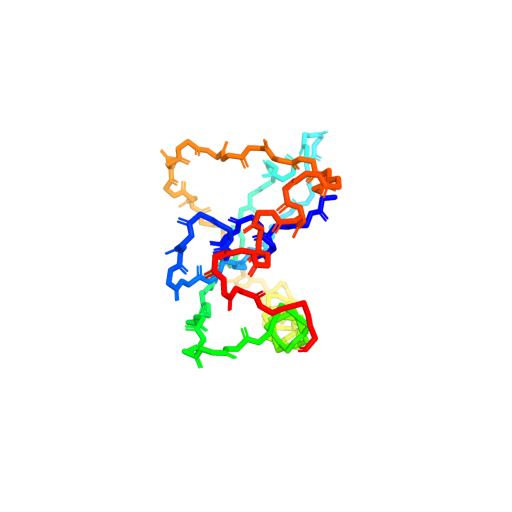18.075 1.00 97.06 91 ASN A N 1
ATOM 711 C CA . ASN A 1 91 ? 10.030 9.097 -17.752 1.00 97.06 91 ASN A CA 1
ATOM 712 C C . ASN A 1 91 ? 10.108 8.050 -16.637 1.00 97.06 91 ASN A C 1
ATOM 714 O O . ASN A 1 91 ? 10.825 7.067 -16.794 1.00 97.06 91 ASN A O 1
ATOM 718 N N . GLU A 1 92 ? 9.312 8.198 -15.578 1.00 97.00 92 GLU A N 1
ATOM 719 C CA . GLU A 1 92 ? 9.253 7.224 -14.478 1.00 97.00 92 GLU A CA 1
ATOM 720 C C . GLU A 1 92 ? 8.703 5.876 -14.951 1.00 97.00 92 GLU A C 1
ATOM 722 O O . GLU A 1 92 ? 9.180 4.831 -14.523 1.00 97.00 92 GLU A O 1
ATOM 727 N N . ILE A 1 93 ? 7.759 5.868 -15.898 1.00 95.75 93 ILE A N 1
ATOM 728 C CA . ILE A 1 93 ? 7.285 4.625 -16.527 1.00 95.75 93 ILE A CA 1
ATOM 729 C C . ILE A 1 93 ? 8.403 3.954 -17.340 1.00 95.75 93 ILE A C 1
ATOM 731 O O . ILE A 1 93 ? 8.560 2.734 -17.281 1.00 95.75 93 ILE A O 1
ATOM 735 N N . ARG A 1 94 ? 9.213 4.716 -18.089 1.00 96.88 94 ARG A N 1
ATOM 736 C CA . ARG A 1 94 ? 10.370 4.147 -18.807 1.00 96.88 94 ARG A CA 1
ATOM 737 C C . ARG A 1 94 ? 11.391 3.564 -17.838 1.00 96.88 94 ARG A C 1
ATOM 739 O O . ARG A 1 94 ? 11.860 2.451 -18.057 1.00 96.88 94 ARG A O 1
ATOM 746 N N . GLU A 1 95 ? 11.703 4.287 -16.770 1.00 97.38 95 GLU A N 1
ATOM 747 C CA . GLU A 1 95 ? 12.631 3.829 -15.739 1.00 97.38 95 GLU A CA 1
ATOM 748 C C . GLU A 1 95 ? 12.107 2.581 -15.013 1.00 97.38 95 GLU A C 1
ATOM 750 O O . GLU A 1 95 ? 12.857 1.631 -14.797 1.00 97.38 95 GLU A O 1
ATOM 755 N N . PHE A 1 96 ? 10.804 2.523 -14.729 1.00 97.25 96 PHE A N 1
ATOM 756 C CA . PHE A 1 96 ? 10.141 1.342 -14.177 1.00 97.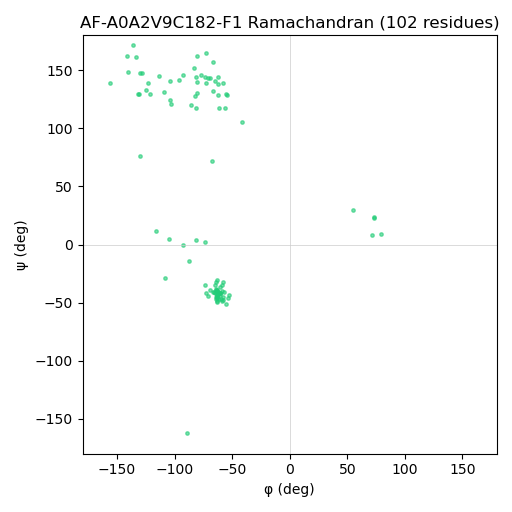25 96 PHE A CA 1
ATOM 757 C C . PHE A 1 96 ? 10.417 0.092 -15.028 1.00 97.25 96 PHE A C 1
ATOM 759 O O . PHE A 1 96 ? 10.824 -0.943 -14.501 1.00 97.25 96 PHE A O 1
ATOM 766 N N . HIS A 1 97 ? 10.291 0.200 -16.353 1.00 95.94 97 HIS A N 1
ATOM 767 C CA . HIS A 1 97 ? 10.620 -0.897 -17.264 1.00 95.94 97 HIS A CA 1
ATOM 768 C C . HIS A 1 97 ? 12.121 -1.208 -17.331 1.00 95.94 97 HIS A C 1
ATOM 770 O O . HIS A 1 97 ? 12.494 -2.379 -17.363 1.00 95.94 97 HIS A O 1
ATOM 776 N N . GLN A 1 98 ? 12.990 -0.192 -17.318 1.00 96.75 98 GLN A N 1
ATOM 777 C CA . GLN A 1 98 ? 14.449 -0.381 -17.311 1.00 96.75 98 GLN A CA 1
ATOM 778 C C . GLN A 1 98 ? 14.941 -1.108 -16.054 1.00 96.75 98 GLN A C 1
ATOM 780 O O . GLN A 1 98 ? 15.899 -1.873 -16.123 1.00 96.75 98 GLN A O 1
ATOM 785 N N . ARG A 1 99 ? 14.246 -0.935 -14.925 1.00 95.19 99 ARG A N 1
ATOM 786 C CA . ARG A 1 99 ? 14.480 -1.665 -13.668 1.00 95.19 99 ARG A CA 1
ATOM 787 C C . ARG A 1 99 ? 13.992 -3.124 -13.706 1.00 95.19 99 ARG A C 1
ATOM 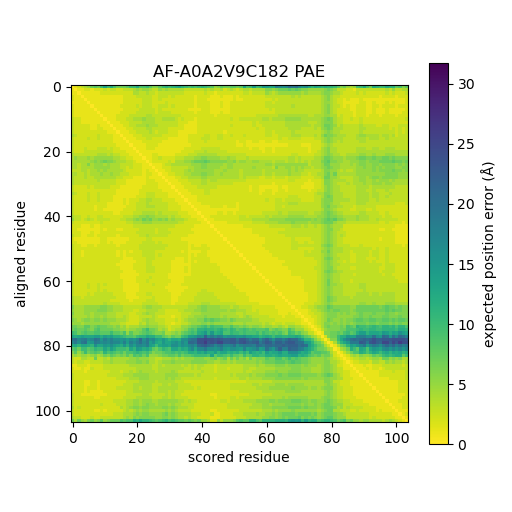789 O O . ARG A 1 99 ? 14.084 -3.823 -12.703 1.00 95.19 99 ARG A O 1
ATOM 796 N N . GLY A 1 100 ? 13.461 -3.594 -14.838 1.00 95.00 100 GLY A N 1
ATOM 797 C CA . GLY A 1 100 ? 12.934 -4.951 -15.001 1.00 95.00 100 GLY A CA 1
ATOM 798 C C . GLY A 1 100 ? 11.534 -5.154 -14.416 1.00 95.00 100 GLY A C 1
ATOM 799 O O . GLY A 1 100 ? 11.055 -6.288 -14.358 1.00 95.00 100 GLY A O 1
ATOM 800 N N . LEU A 1 101 ? 10.857 -4.081 -13.993 1.00 96.62 101 LEU A N 1
ATOM 801 C CA . LEU A 1 101 ? 9.497 -4.155 -13.471 1.00 96.62 101 LEU A CA 1
ATOM 802 C C . LEU A 1 101 ? 8.486 -4.199 -14.623 1.00 96.62 101 LEU A C 1
ATOM 804 O O . LEU A 1 101 ? 8.645 -3.580 -15.680 1.00 96.62 101 LEU A O 1
ATOM 808 N N . ARG A 1 102 ? 7.413 -4.964 -14.420 1.00 96.31 102 ARG A N 1
ATOM 809 C CA . ARG A 1 102 ? 6.415 -5.248 -15.455 1.00 96.31 102 ARG A CA 1
ATOM 810 C C . ARG A 1 102 ? 5.109 -4.532 -15.166 1.00 96.31 102 ARG A C 1
ATOM 812 O O . ARG A 1 102 ? 4.576 -4.641 -14.068 1.00 96.31 102 ARG A O 1
ATOM 819 N N . ALA A 1 103 ? 4.562 -3.840 -16.162 1.00 93.44 103 ALA A N 1
ATOM 820 C CA . ALA A 1 103 ? 3.241 -3.227 -16.038 1.00 93.44 103 ALA A CA 1
ATOM 821 C C . ALA A 1 103 ? 2.121 -4.284 -16.080 1.00 93.44 103 ALA A C 1
ATOM 823 O O . ALA A 1 103 ? 1.192 -4.217 -15.275 1.00 93.44 103 ALA A O 1
ATOM 824 N N . ILE A 1 104 ? 2.243 -5.271 -16.982 1.00 91.56 104 ILE A N 1
ATOM 825 C CA . ILE A 1 104 ? 1.261 -6.339 -17.251 1.00 91.56 104 ILE A CA 1
ATOM 826 C C . ILE A 1 104 ? 1.908 -7.722 -17.105 1.00 91.56 104 ILE A C 1
ATOM 828 O O . ILE A 1 104 ? 3.080 -7.923 -17.517 1.00 91.56 104 ILE A O 1
#

Nearest PDB structures (foldseek):
  3r8x-assembly1_A  TM=9.209E-01  e=3.621E-05  Yersinia pestis
  4xd1-assembly1_A-2  TM=9.028E-01  e=6.108E-05  Providencia alcalifaciens
  3tqq-assembly1_A  TM=9.083E-01  e=1.253E-04  Coxiella burnetii
  2bln-assembly2_B  TM=8.808E-01  e=9.041E-05  Escherichia coli
  3q0i-assembly1_A  TM=9.153E-01  e=1.738E-04  Vibrio cholerae

Mean predicted aligned error: 3.81 Å

Sequence (104 aa):
MMPTFWQMYHGEKQVGLTVHYMAAKVDQGAALLQEQLEIKPGESLHHLIGRSKRHGAHCMARVLKQIEVGTQQTMTLSQCEGSYFTFPSTNEIREFHQRGLRAI

Solvent-accessible surface area (backbone atoms only — not comparable to full-atom values): 6356 Å² total; per-residue (Å²): 102,46,68,73,58,52,36,55,67,74,65,48,62,48,47,80,47,75,47,54,48,87,48,98,50,86,96,65,26,62,29,58,45,76,52,75,43,76,59,59,90,90,55,21,50,48,58,52,50,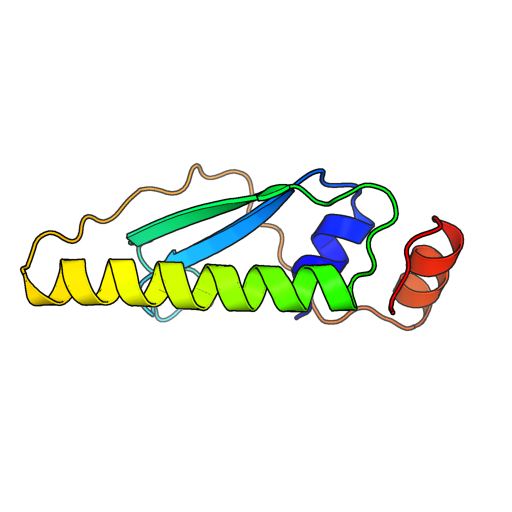54,53,52,52,53,52,47,53,53,51,50,54,52,51,51,53,27,53,76,73,68,68,62,54,78,49,85,74,79,88,61,85,80,82,86,70,65,65,82,49,76,66,55,52,51,49,36,44,74,73,71,48,37,67,107

Secondary structure (DSSP, 8-state):
--HHHHHHHTT-SEEEEEEE---SSTT-SPEEEEEEEEPPTT-BHHHHHHHHHHHHHHHHHHHHHHHHTT----BPPP---PPP--SPPHHHHHHHHHTT-B--